Protein AF-A0A838SS34-F1 (afdb_monomer_lite)

Structure (mmCIF, N/CA/C/O backbone):
data_AF-A0A838SS34-F1
#
_entry.id   AF-A0A838SS34-F1
#
loop_
_atom_site.group_PDB
_atom_site.id
_atom_site.type_symbol
_atom_site.label_atom_id
_atom_site.label_alt_id
_atom_site.label_comp_id
_atom_site.label_asym_id
_atom_site.label_entity_id
_atom_site.label_seq_id
_atom_site.pdbx_PDB_ins_code
_atom_site.Cartn_x
_atom_site.Cartn_y
_atom_site.Cartn_z
_atom_site.occupancy
_atom_site.B_iso_or_equiv
_atom_site.auth_seq_id
_atom_site.auth_comp_id
_atom_site.auth_asym_id
_atom_site.auth_atom_id
_atom_site.pdbx_PDB_model_num
ATOM 1 N N . MET A 1 1 ? 22.063 9.577 12.496 1.00 40.38 1 MET A N 1
ATOM 2 C CA . MET A 1 1 ? 21.215 10.720 12.895 1.00 40.38 1 MET A CA 1
ATOM 3 C C . MET A 1 1 ? 19.801 10.181 13.047 1.00 40.38 1 MET A C 1
ATOM 5 O O . MET A 1 1 ? 19.284 9.701 12.046 1.00 40.38 1 MET A O 1
ATOM 9 N N . PRO A 1 2 ? 19.223 10.122 14.256 1.00 40.66 2 PRO A N 1
ATOM 10 C CA . PRO A 1 2 ? 17.866 9.614 14.432 1.00 40.66 2 PRO A CA 1
ATOM 11 C C . PRO A 1 2 ? 16.878 10.600 13.798 1.00 40.66 2 PRO A C 1
ATOM 13 O O . PRO A 1 2 ? 16.943 11.797 14.075 1.00 40.66 2 PRO A O 1
ATOM 16 N N . THR A 1 3 ? 16.008 10.111 12.911 1.00 47.03 3 THR A N 1
ATOM 17 C CA . THR A 1 3 ? 14.923 10.924 12.352 1.00 47.03 3 THR A CA 1
ATOM 18 C C . THR A 1 3 ? 13.922 11.181 13.477 1.00 47.03 3 THR A C 1
ATOM 20 O O . THR A 1 3 ? 13.451 10.245 14.121 1.00 47.03 3 THR A O 1
ATOM 23 N N . ALA A 1 4 ? 13.664 12.447 13.790 1.00 47.94 4 ALA A N 1
ATOM 24 C CA . ALA A 1 4 ? 12.653 12.800 14.774 1.00 47.94 4 ALA A CA 1
ATOM 25 C C . ALA A 1 4 ? 11.271 12.522 14.168 1.00 47.94 4 ALA A C 1
ATOM 27 O O . ALA A 1 4 ? 10.967 13.013 13.080 1.00 47.94 4 ALA A O 1
ATOM 28 N N . ALA A 1 5 ? 10.444 11.739 14.862 1.00 51.06 5 ALA A N 1
ATOM 29 C CA . ALA A 1 5 ? 9.040 11.586 14.508 1.00 51.06 5 ALA A CA 1
ATOM 30 C C . ALA A 1 5 ? 8.363 12.964 14.570 1.00 51.06 5 ALA A C 1
ATOM 32 O O . ALA A 1 5 ? 8.430 13.654 15.590 1.00 51.06 5 ALA A O 1
ATOM 33 N N . VAL A 1 6 ? 7.746 13.383 13.465 1.00 53.22 6 VAL A N 1
ATOM 34 C CA . VAL A 1 6 ? 6.941 14.606 13.427 1.00 53.22 6 VAL A CA 1
ATOM 35 C C . VAL A 1 6 ? 5.694 14.353 14.279 1.00 53.22 6 VAL A C 1
ATOM 37 O O . VAL A 1 6 ? 4.961 13.408 13.984 1.00 53.22 6 VAL A O 1
ATOM 40 N N . PRO A 1 7 ? 5.429 15.145 15.331 1.00 49.28 7 PRO A N 1
ATOM 41 C CA . PRO A 1 7 ? 4.249 14.939 16.153 1.00 49.28 7 PRO A CA 1
ATOM 42 C C . PRO A 1 7 ? 2.997 15.272 15.337 1.00 49.28 7 PRO A C 1
ATOM 44 O O . PRO A 1 7 ? 2.862 16.377 14.805 1.00 49.28 7 PRO A O 1
ATOM 47 N N . VAL A 1 8 ? 2.079 14.309 15.244 1.00 59.44 8 VAL A N 1
ATOM 48 C CA . VAL A 1 8 ? 0.759 14.513 14.643 1.00 59.44 8 VAL A CA 1
ATOM 49 C C . VAL A 1 8 ? -0.031 15.456 15.560 1.00 59.44 8 VAL A C 1
ATOM 51 O O . VAL A 1 8 ? -0.149 15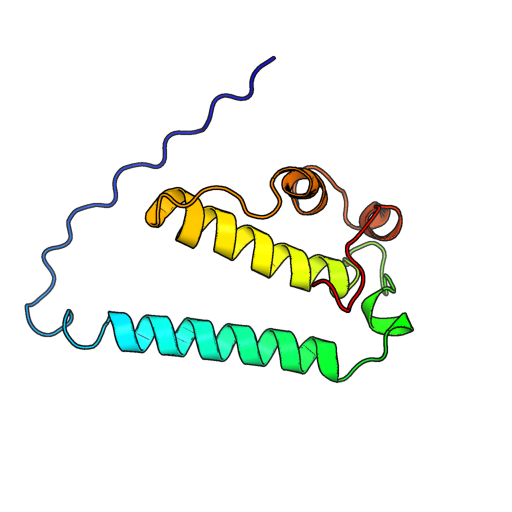.183 16.758 1.00 59.44 8 VAL A O 1
ATOM 54 N N . PRO A 1 9 ? -0.556 16.588 15.058 1.00 51.78 9 PRO A N 1
ATOM 55 C CA . PRO A 1 9 ? -1.379 1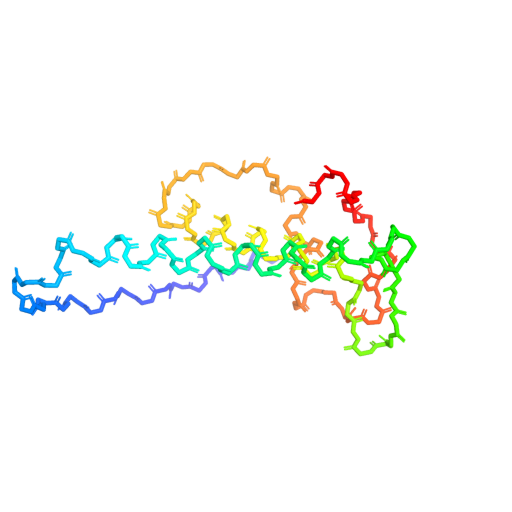7.468 15.873 1.00 51.78 9 PRO A CA 1
ATOM 56 C C . PRO A 1 9 ? -2.641 16.725 16.320 1.00 51.78 9 PRO A C 1
ATOM 58 O O . PRO A 1 9 ? -3.311 16.080 15.512 1.00 51.78 9 PRO A O 1
ATOM 61 N N . ALA A 1 10 ? -2.974 16.832 17.608 1.00 60.84 10 ALA A N 1
ATOM 62 C CA . ALA A 1 10 ? -4.201 16.266 18.153 1.00 60.84 10 ALA A CA 1
ATOM 63 C C . ALA A 1 10 ? -5.412 16.766 17.349 1.00 60.84 10 ALA A C 1
ATOM 65 O O . ALA A 1 10 ? -5.600 17.975 17.175 1.00 60.84 10 ALA A O 1
ATOM 66 N N . ALA A 1 11 ? -6.220 15.830 16.848 1.00 55.34 11 ALA A N 1
ATOM 67 C CA . ALA A 1 11 ? -7.426 16.157 16.102 1.00 55.34 11 ALA A CA 1
ATOM 68 C C . ALA A 1 11 ? -8.358 17.031 16.966 1.00 55.34 11 ALA A C 1
ATOM 70 O O . ALA A 1 11 ? -8.546 16.737 18.152 1.00 55.34 11 ALA A O 1
ATOM 71 N N . PRO A 1 12 ? -8.965 18.095 16.409 1.00 43.94 12 PRO A N 1
ATOM 72 C CA . PRO A 1 12 ? -9.928 18.891 17.152 1.00 43.94 12 PRO A CA 1
ATOM 73 C C . PRO A 1 12 ? -11.112 18.007 17.557 1.00 43.94 12 PRO A C 1
ATOM 75 O O . PRO A 1 12 ? -11.717 17.330 16.722 1.00 43.94 12 PRO A O 1
ATOM 78 N N . SER A 1 13 ? -11.446 18.025 18.850 1.00 60.91 13 SER A N 1
ATOM 79 C CA . SER A 1 13 ? -12.630 17.348 19.375 1.00 60.91 13 SER A CA 1
ATOM 80 C C . SER A 1 13 ? -13.874 17.974 18.749 1.00 60.91 13 SER A C 1
ATOM 82 O O . SER A 1 13 ? -14.281 19.082 19.098 1.00 60.91 13 SER A O 1
ATOM 84 N N . SER A 1 14 ? -14.458 17.276 17.777 1.00 54.59 14 SER A N 1
ATOM 85 C CA . SER A 1 14 ? -15.739 17.644 17.194 1.00 54.59 14 SER A CA 1
ATOM 86 C C . SER A 1 14 ? -16.831 16.874 17.924 1.00 54.59 14 SER A C 1
ATOM 88 O O . SER A 1 14 ? -17.125 15.717 17.630 1.00 54.59 14 SER A O 1
ATOM 90 N N . ALA A 1 15 ? -17.462 17.539 18.890 1.00 55.78 15 ALA A N 1
ATOM 91 C CA . ALA A 1 15 ? -18.788 17.148 19.344 1.00 55.78 15 ALA A CA 1
ATOM 92 C C . ALA A 1 15 ? -19.773 17.358 18.176 1.00 55.78 15 ALA A C 1
ATOM 94 O O . ALA A 1 15 ? -20.372 18.420 18.023 1.00 55.78 15 ALA A O 1
ATOM 95 N N . GLY A 1 16 ? -19.864 16.366 17.288 1.00 53.88 16 GLY A N 1
ATOM 96 C CA . GLY A 1 16 ? -20.852 16.305 16.212 1.00 53.88 16 GLY A CA 1
ATOM 97 C C . GLY A 1 16 ? -22.228 15.866 16.733 1.00 53.88 16 GLY A C 1
ATOM 98 O O . GLY A 1 16 ? -22.310 15.223 17.782 1.00 53.88 16 GLY A O 1
ATOM 99 N N . PRO A 1 17 ? -23.324 16.191 16.020 1.00 47.59 17 PRO A N 1
ATOM 100 C CA . PRO A 1 17 ? -24.684 15.924 16.477 1.00 47.59 17 PRO A CA 1
ATOM 101 C C . PRO A 1 17 ? -24.887 14.428 16.747 1.00 47.59 17 PRO A C 1
ATOM 103 O O . PRO A 1 17 ? -24.478 13.576 15.953 1.00 47.59 17 PRO A O 1
ATOM 106 N N . ALA A 1 18 ? -25.549 14.130 17.868 1.00 51.09 18 ALA A N 1
ATOM 107 C CA . ALA A 1 18 ? -25.671 12.822 18.522 1.00 51.09 18 ALA A CA 1
ATOM 108 C C . ALA A 1 18 ? -26.329 11.681 17.699 1.00 51.09 18 ALA A C 1
ATOM 110 O O . ALA A 1 18 ? -26.605 10.617 18.242 1.00 51.09 18 ALA A O 1
ATOM 111 N N . GLY A 1 19 ? -26.550 11.859 16.391 1.00 49.03 19 GLY A N 1
ATOM 112 C CA . GLY A 1 19 ? -27.040 10.834 15.459 1.00 49.03 19 GLY A CA 1
ATOM 113 C C . GLY A 1 19 ? -25.983 10.251 14.509 1.00 49.03 19 GLY A C 1
ATOM 114 O O . GLY A 1 19 ? -26.249 9.255 13.844 1.00 49.03 19 GLY A O 1
ATOM 115 N N . LEU A 1 20 ? -24.775 10.826 14.429 1.00 55.09 20 LEU A N 1
ATOM 116 C CA . LEU A 1 20 ? -23.718 10.360 13.512 1.00 55.09 20 LEU A CA 1
ATOM 117 C C . LEU A 1 20 ? -22.938 9.141 14.031 1.00 55.09 20 LEU A C 1
ATOM 119 O O . LEU A 1 20 ? -22.366 8.402 13.232 1.00 55.09 20 LEU A O 1
ATOM 123 N N . GLY A 1 21 ? -22.906 8.926 15.349 1.00 58.62 21 GLY A N 1
ATOM 124 C CA . GLY A 1 21 ? -22.008 7.959 15.992 1.00 58.62 21 GLY A CA 1
ATOM 125 C C . GLY A 1 21 ? -22.369 6.487 15.766 1.00 58.62 21 GLY A C 1
ATOM 126 O O . GLY A 1 21 ? -21.467 5.670 15.597 1.00 58.62 21 GLY A O 1
ATOM 127 N N . LEU A 1 22 ? -23.664 6.153 15.701 1.00 59.56 22 LEU A N 1
ATOM 128 C CA . LEU A 1 22 ? -24.134 4.759 15.633 1.00 59.56 22 LEU A CA 1
ATOM 129 C C . LEU A 1 22 ? -23.995 4.112 14.245 1.00 59.56 22 LEU A C 1
ATOM 131 O O . LEU A 1 22 ? -24.081 2.899 14.149 1.00 59.56 22 LEU A O 1
ATOM 135 N N . GLY A 1 23 ? -23.723 4.890 13.190 1.00 88.06 23 GLY A N 1
ATOM 136 C CA . GLY A 1 23 ? -23.487 4.369 11.833 1.00 88.06 23 GLY A CA 1
ATOM 137 C C . GLY A 1 23 ? -22.204 4.879 11.174 1.00 88.06 23 GLY A C 1
ATOM 138 O O . GLY A 1 23 ? -21.959 4.614 9.999 1.00 88.06 23 GLY A O 1
ATOM 139 N N . LEU A 1 24 ? -21.379 5.672 11.868 1.00 94.69 24 LEU A N 1
ATOM 140 C CA . LEU A 1 24 ? -20.111 6.145 11.303 1.00 94.69 24 LEU A CA 1
ATOM 141 C C . LEU A 1 24 ? -19.101 5.004 11.170 1.00 94.69 24 LEU A C 1
ATOM 143 O O . LEU A 1 24 ? -18.498 4.869 10.109 1.00 94.69 24 LEU A O 1
ATOM 147 N N . LYS A 1 25 ? -18.956 4.169 12.207 1.00 92.81 25 LYS A N 1
ATOM 148 C CA . LYS A 1 25 ? -18.042 3.018 12.177 1.00 92.81 25 LYS A CA 1
ATOM 149 C C . LYS A 1 25 ? -18.394 2.058 11.043 1.00 92.81 25 LYS A C 1
ATOM 151 O O . LYS A 1 25 ? -17.517 1.726 10.256 1.00 92.81 25 LYS A O 1
ATOM 156 N N . ASP A 1 26 ? -19.675 1.732 10.881 1.00 95.31 26 ASP A N 1
ATOM 157 C CA . ASP A 1 26 ? -20.143 0.851 9.804 1.00 95.31 26 ASP A CA 1
ATOM 158 C C . ASP A 1 26 ? -19.901 1.448 8.416 1.00 95.31 26 ASP A C 1
ATOM 160 O O . ASP A 1 26 ? -19.476 0.751 7.496 1.00 95.31 26 ASP A O 1
ATOM 164 N N . ARG A 1 27 ? -20.109 2.761 8.247 1.00 96.19 27 ARG A N 1
ATOM 165 C CA . ARG A 1 27 ? -19.805 3.444 6.980 1.00 96.19 27 ARG A CA 1
ATOM 166 C C . ARG A 1 27 ? -18.313 3.439 6.658 1.00 96.19 27 ARG A C 1
ATOM 168 O O . ARG A 1 27 ? -17.965 3.242 5.494 1.00 96.19 27 ARG A O 1
ATOM 175 N N . ILE A 1 28 ? -17.454 3.655 7.657 1.00 95.75 28 ILE A N 1
ATOM 176 C CA . ILE A 1 28 ? -15.994 3.587 7.503 1.00 95.75 28 ILE A CA 1
ATOM 177 C C . ILE A 1 28 ? -15.580 2.158 7.153 1.00 95.75 28 ILE A C 1
ATOM 179 O O . ILE A 1 28 ? -14.902 1.967 6.148 1.00 95.75 28 ILE A O 1
ATOM 183 N N . ALA A 1 29 ? -16.054 1.161 7.905 1.00 96.38 29 ALA A N 1
ATOM 184 C CA . ALA A 1 29 ? -15.772 -0.250 7.654 1.00 96.38 29 ALA A CA 1
ATOM 185 C C . ALA A 1 29 ? -16.201 -0.664 6.240 1.00 96.38 29 ALA A C 1
ATOM 187 O O . ALA A 1 29 ? -15.405 -1.212 5.483 1.00 96.38 29 ALA A O 1
ATOM 188 N N . ALA A 1 30 ? -17.415 -0.300 5.820 1.00 97.50 30 ALA A N 1
ATOM 189 C CA . ALA A 1 30 ? -17.882 -0.547 4.460 1.00 97.50 30 ALA A CA 1
ATOM 190 C C . ALA A 1 30 ? -17.037 0.188 3.403 1.00 97.50 30 ALA A C 1
ATOM 192 O O . ALA A 1 30 ? -16.909 -0.287 2.276 1.00 97.50 30 ALA A O 1
ATOM 193 N N . GLY A 1 31 ? -16.492 1.363 3.725 1.00 98.06 31 GLY A N 1
ATOM 194 C CA . GLY A 1 31 ? -15.563 2.098 2.867 1.00 98.06 31 GLY A CA 1
ATOM 195 C C . GLY A 1 31 ? -14.233 1.372 2.681 1.00 98.06 31 GLY A C 1
ATOM 196 O O . GLY A 1 31 ? -13.814 1.183 1.539 1.00 98.06 31 GLY A O 1
ATOM 197 N N . LEU A 1 32 ? -13.622 0.929 3.782 1.00 98.00 32 LEU A N 1
ATOM 198 C CA . LEU A 1 32 ? -12.376 0.158 3.787 1.00 98.00 32 LEU A CA 1
ATOM 199 C C . LEU A 1 32 ? -12.544 -1.167 3.035 1.00 98.00 32 LEU A C 1
ATOM 201 O O . LEU A 1 32 ? -11.748 -1.466 2.150 1.00 98.00 32 LEU A O 1
ATOM 205 N N . GLU A 1 33 ? -13.640 -1.891 3.273 1.00 98.50 33 GLU A N 1
ATOM 206 C CA . GLU A 1 33 ? -13.951 -3.142 2.569 1.00 98.50 33 GLU A CA 1
ATOM 207 C C . GLU A 1 33 ? -14.108 -2.927 1.054 1.00 98.50 33 GLU A C 1
ATOM 209 O O . GLU A 1 33 ? -13.552 -3.658 0.234 1.00 98.50 33 GLU A O 1
ATOM 214 N N . ARG A 1 34 ? -14.824 -1.869 0.642 1.00 98.50 34 ARG A N 1
ATOM 215 C CA . ARG A 1 34 ? -14.945 -1.529 -0.785 1.00 98.50 34 ARG A CA 1
ATOM 216 C C . ARG A 1 34 ? -13.596 -1.184 -1.410 1.00 98.50 34 ARG A C 1
ATOM 218 O O . ARG A 1 34 ? -13.367 -1.575 -2.554 1.00 98.50 34 ARG A O 1
ATOM 225 N N . ALA A 1 35 ? -12.744 -0.443 -0.701 1.00 98.25 35 ALA A N 1
ATOM 226 C CA . ALA A 1 35 ? -11.409 -0.095 -1.174 1.00 98.25 35 ALA A CA 1
ATOM 227 C C . ALA A 1 35 ? -10.537 -1.348 -1.323 1.00 98.25 35 ALA A C 1
ATOM 229 O O . ALA A 1 35 ? -9.984 -1.559 -2.399 1.00 98.25 35 ALA A O 1
ATOM 230 N N . ARG A 1 36 ? -10.515 -2.225 -0.309 1.00 98.12 36 ARG A N 1
ATOM 231 C CA . ARG A 1 36 ? -9.788 -3.502 -0.331 1.00 98.12 36 ARG A CA 1
ATOM 232 C C . ARG A 1 36 ? -10.203 -4.364 -1.513 1.00 98.12 36 ARG A C 1
ATOM 234 O O . ARG A 1 36 ? -9.363 -4.731 -2.328 1.00 98.12 36 ARG A O 1
ATOM 241 N N . ARG A 1 37 ? -11.505 -4.623 -1.660 1.00 98.19 37 ARG A N 1
ATOM 242 C CA . ARG A 1 37 ? -12.035 -5.428 -2.768 1.00 98.19 37 ARG A CA 1
ATOM 243 C C . ARG A 1 37 ? -11.677 -4.839 -4.127 1.00 98.19 37 ARG A C 1
ATOM 245 O O . ARG A 1 37 ? -11.395 -5.591 -5.053 1.00 98.19 37 ARG A O 1
ATOM 252 N N . ARG A 1 38 ? -11.686 -3.509 -4.264 1.00 98.00 38 ARG A N 1
ATOM 253 C CA . ARG A 1 38 ? -11.284 -2.849 -5.510 1.00 98.00 38 ARG A CA 1
ATOM 254 C C . ARG A 1 38 ? 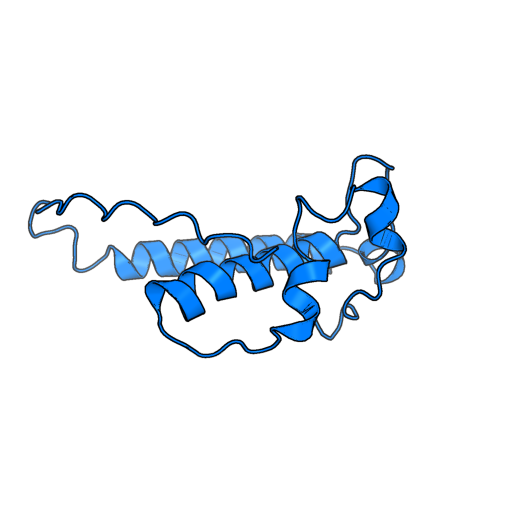-9.798 -3.052 -5.799 1.00 98.00 38 ARG A C 1
ATOM 256 O O . ARG A 1 38 ? -9.483 -3.358 -6.942 1.00 98.00 38 ARG A O 1
ATOM 263 N N . SER A 1 39 ? -8.921 -2.891 -4.807 1.00 96.94 39 SER A N 1
ATOM 264 C CA . SER A 1 39 ? -7.484 -3.141 -4.972 1.00 96.94 39 SER A CA 1
ATOM 265 C C . SER A 1 39 ? -7.226 -4.580 -5.411 1.00 96.94 39 SER A C 1
ATOM 267 O O . SER A 1 39 ? -6.586 -4.768 -6.437 1.00 96.94 39 SER A O 1
ATOM 269 N N . LEU A 1 40 ? -7.833 -5.559 -4.726 1.00 96.31 40 LEU A N 1
ATOM 270 C CA . LEU A 1 40 ? -7.727 -6.978 -5.086 1.00 96.31 40 LEU A CA 1
ATOM 271 C C . LEU A 1 40 ? -8.266 -7.253 -6.494 1.00 96.31 40 LEU A C 1
ATOM 273 O O . LEU A 1 40 ? -7.593 -7.864 -7.306 1.00 96.31 40 LEU A O 1
ATOM 277 N N . THR A 1 41 ? -9.431 -6.703 -6.852 1.00 97.06 41 THR A N 1
ATOM 278 C CA . THR A 1 41 ? -9.985 -6.874 -8.209 1.00 97.06 41 THR A CA 1
ATOM 279 C C . THR A 1 41 ? -9.042 -6.333 -9.288 1.00 97.06 41 THR A C 1
ATOM 281 O O . THR A 1 41 ? -8.950 -6.912 -10.362 1.00 97.06 41 THR A O 1
ATOM 284 N N . LEU A 1 42 ? -8.361 -5.209 -9.040 1.00 95.50 42 LEU A N 1
ATOM 285 C CA . LEU A 1 42 ? -7.429 -4.623 -10.009 1.00 95.50 42 LEU A CA 1
ATOM 286 C C . LEU A 1 42 ? -6.149 -5.450 -10.176 1.00 95.50 42 LEU A C 1
ATOM 288 O O . LEU A 1 42 ? -5.544 -5.390 -11.243 1.00 95.50 42 LEU A O 1
ATOM 292 N N . THR A 1 43 ? -5.742 -6.199 -9.153 1.00 95.38 43 THR A N 1
ATOM 293 C CA . THR A 1 43 ? -4.551 -7.056 -9.184 1.00 95.38 43 THR A CA 1
ATOM 294 C C . THR A 1 43 ? -4.857 -8.489 -9.618 1.00 95.38 43 THR A C 1
ATOM 296 O O . THR A 1 43 ? -4.029 -9.100 -10.278 1.00 95.38 43 THR A O 1
ATOM 299 N N . ASP A 1 44 ? -6.055 -9.002 -9.340 1.00 94.44 44 ASP A N 1
ATOM 300 C CA . ASP A 1 44 ? -6.462 -10.381 -9.659 1.00 94.44 44 ASP A CA 1
ATOM 301 C C . ASP A 1 44 ? -6.783 -10.590 -11.148 1.00 94.44 44 ASP A C 1
ATOM 303 O O . ASP A 1 44 ? -6.851 -11.722 -11.625 1.00 94.44 44 ASP A O 1
ATOM 307 N N . ILE A 1 45 ? -7.011 -9.510 -11.903 1.00 95.25 45 ILE A N 1
ATOM 308 C CA . ILE A 1 45 ? -7.268 -9.581 -13.352 1.00 95.25 45 ILE A CA 1
ATOM 309 C C . ILE A 1 45 ? -5.997 -9.766 -14.191 1.00 95.25 45 ILE A C 1
ATOM 311 O O . ILE A 1 45 ? -6.110 -9.974 -15.400 1.00 95.25 45 ILE A O 1
ATOM 315 N N . VAL A 1 46 ? -4.814 -9.655 -13.583 1.00 95.25 46 VAL A N 1
ATOM 316 C CA . VAL A 1 46 ? -3.521 -9.829 -14.255 1.00 95.25 46 VAL A CA 1
ATOM 317 C C . VAL A 1 46 ? -2.803 -11.070 -13.736 1.00 95.25 46 VAL A C 1
ATOM 319 O O . VAL A 1 46 ? -3.068 -11.547 -12.635 1.00 95.25 46 VAL A O 1
ATOM 322 N N . ASP A 1 47 ? -1.893 -11.614 -14.541 1.00 95.56 47 ASP A N 1
ATOM 323 C CA . ASP A 1 47 ? -1.059 -12.730 -14.113 1.00 95.56 47 ASP A CA 1
ATOM 324 C C . ASP A 1 47 ? 0.142 -12.259 -13.270 1.00 95.56 47 ASP A C 1
ATOM 326 O O . ASP A 1 47 ? 0.419 -11.068 -13.119 1.00 95.56 47 ASP A O 1
ATOM 330 N N . ILE A 1 48 ? 0.866 -13.214 -12.679 1.00 93.88 48 ILE A N 1
ATOM 331 C CA . ILE A 1 48 ? 2.047 -12.930 -11.846 1.00 93.88 48 ILE A CA 1
ATOM 332 C C . ILE A 1 48 ? 3.121 -12.116 -12.604 1.00 93.88 48 ILE A C 1
ATOM 334 O O . ILE A 1 48 ? 3.655 -11.161 -12.023 1.00 93.88 48 ILE A O 1
ATOM 338 N N . PRO A 1 49 ? 3.475 -12.448 -13.865 1.00 95.56 49 PRO A N 1
ATOM 339 C CA . PRO A 1 49 ? 4.378 -11.620 -14.659 1.00 95.56 49 PRO A CA 1
ATOM 340 C C . PRO A 1 49 ? 3.951 -10.155 -14.749 1.00 95.56 49 PRO A C 1
ATOM 342 O O . PRO A 1 49 ? 4.785 -9.277 -14.534 1.00 95.56 49 PRO A O 1
ATOM 345 N N . ASP A 1 50 ? 2.678 -9.874 -15.012 1.00 96.38 50 ASP A N 1
ATOM 346 C CA . ASP A 1 50 ? 2.181 -8.502 -15.107 1.00 96.38 50 ASP A CA 1
ATOM 347 C C . ASP A 1 50 ? 2.105 -7.816 -13.736 1.00 96.38 50 ASP A C 1
ATOM 349 O O . ASP A 1 50 ? 2.442 -6.639 -13.613 1.00 96.38 50 ASP A O 1
ATOM 353 N N . LEU A 1 51 ? 1.780 -8.550 -12.670 1.00 96.12 51 LEU A N 1
ATOM 354 C CA . LEU A 1 51 ? 1.751 -8.003 -11.311 1.00 96.12 51 LEU A CA 1
ATOM 355 C C . LEU A 1 51 ? 3.138 -7.532 -10.830 1.00 96.12 51 LEU A C 1
ATOM 357 O O . LEU A 1 51 ? 3.262 -6.531 -10.116 1.00 96.12 51 LEU A O 1
ATOM 361 N N . THR A 1 52 ? 4.190 -8.246 -11.232 1.00 95.75 52 THR A N 1
ATOM 362 C CA . THR A 1 52 ? 5.587 -7.962 -10.852 1.00 95.75 52 THR A CA 1
ATOM 363 C C . THR A 1 52 ? 6.302 -7.032 -11.837 1.00 95.75 52 THR A C 1
ATOM 365 O O . THR A 1 52 ? 7.358 -6.473 -11.524 1.00 95.75 52 THR A O 1
ATOM 368 N N . ARG A 1 53 ? 5.728 -6.805 -13.022 1.00 96.31 53 ARG A N 1
ATOM 369 C CA . ARG A 1 53 ? 6.313 -5.962 -14.063 1.00 96.31 53 ARG A CA 1
ATOM 370 C C . ARG A 1 53 ? 6.166 -4.477 -13.745 1.00 96.31 53 ARG A C 1
ATOM 372 O O . ARG A 1 53 ? 5.095 -3.967 -13.440 1.00 96.31 53 ARG A O 1
ATOM 379 N N . GLN A 1 54 ? 7.242 -3.727 -13.971 1.00 98.00 54 GLN A N 1
ATOM 380 C CA . GLN A 1 54 ? 7.137 -2.284 -14.168 1.00 98.00 54 GLN A CA 1
ATOM 381 C C . GLN A 1 54 ? 6.783 -1.984 -15.625 1.00 98.00 54 GLN A C 1
ATOM 383 O O . GLN A 1 54 ? 7.607 -2.126 -16.529 1.00 98.00 54 GLN A O 1
ATOM 388 N N . HIS A 1 55 ? 5.550 -1.541 -15.860 1.00 96.94 55 HIS A N 1
ATOM 389 C CA . HIS A 1 55 ? 5.094 -1.189 -17.207 1.00 96.94 55 HIS A CA 1
ATOM 390 C C . HIS A 1 55 ? 5.719 0.113 -17.731 1.00 96.94 55 HIS A C 1
ATOM 392 O O . HIS A 1 55 ? 5.852 0.289 -18.940 1.00 96.94 55 HIS A O 1
ATOM 398 N N . SER A 1 56 ? 6.118 1.022 -16.836 1.00 98.06 56 SER A N 1
ATOM 399 C CA . SER A 1 56 ? 6.748 2.301 -17.173 1.00 98.06 56 SER A CA 1
ATOM 400 C C . SER A 1 56 ? 7.673 2.771 -16.043 1.00 98.06 56 SER A C 1
ATOM 402 O O . SER A 1 56 ? 7.308 2.589 -14.882 1.00 98.06 56 SER A O 1
ATOM 404 N N . PRO A 1 57 ? 8.810 3.447 -16.319 1.00 97.38 57 PRO A N 1
ATOM 405 C CA . PRO A 1 57 ? 9.721 3.952 -15.280 1.00 97.38 57 PRO A CA 1
ATOM 406 C C . PRO A 1 57 ? 9.085 4.920 -14.267 1.00 97.38 57 PRO A C 1
ATOM 408 O O . PRO A 1 57 ? 9.649 5.177 -13.202 1.00 97.38 57 PRO A O 1
ATOM 411 N N . ILE A 1 58 ? 7.922 5.490 -14.601 1.00 97.69 58 ILE A N 1
ATOM 412 C CA . ILE A 1 58 ? 7.148 6.372 -13.717 1.00 97.69 58 ILE A CA 1
ATOM 413 C C . ILE A 1 58 ? 6.079 5.633 -12.900 1.00 97.69 58 ILE A C 1
ATOM 415 O O . ILE A 1 58 ? 5.329 6.286 -12.180 1.00 97.69 58 ILE A O 1
ATOM 419 N N . MET A 1 59 ? 5.994 4.305 -12.995 1.00 97.88 59 MET A N 1
ATOM 420 C CA . MET A 1 59 ? 5.041 3.456 -12.271 1.00 97.88 59 MET A CA 1
ATOM 421 C C . MET A 1 59 ? 5.774 2.478 -11.352 1.00 97.88 59 MET A C 1
ATOM 423 O O . MET A 1 59 ? 6.914 2.101 -11.621 1.00 97.88 59 MET A O 1
ATOM 427 N N . SER A 1 60 ? 5.123 2.056 -10.272 1.00 98.00 60 SER A N 1
ATOM 428 C CA . SER A 1 60 ? 5.549 0.873 -9.520 1.00 98.00 60 SER A CA 1
ATOM 429 C C . SER A 1 60 ? 5.110 -0.402 -10.256 1.00 98.00 60 SER A C 1
ATOM 431 O O . SER A 1 60 ? 4.173 -0.343 -11.056 1.00 98.00 60 SER A O 1
ATOM 433 N N . PRO A 1 61 ? 5.722 -1.562 -9.965 1.00 97.44 61 PRO A N 1
ATOM 434 C CA . PRO A 1 61 ? 5.024 -2.841 -10.078 1.00 97.44 61 PRO A CA 1
ATOM 435 C C . PRO A 1 61 ? 3.734 -2.833 -9.251 1.00 97.44 61 PRO A C 1
ATOM 437 O O . PRO A 1 61 ? 3.720 -2.274 -8.152 1.00 97.44 61 PRO A O 1
ATOM 440 N N . LEU A 1 62 ? 2.677 -3.487 -9.732 1.00 97.12 62 LEU A N 1
ATOM 441 C CA . LEU A 1 62 ? 1.394 -3.536 -9.021 1.00 97.12 62 LEU A CA 1
ATOM 442 C C . LEU A 1 62 ? 1.517 -4.237 -7.661 1.00 97.12 62 LEU A C 1
ATOM 444 O O . LEU A 1 62 ? 0.908 -3.793 -6.691 1.00 97.12 62 LEU A O 1
ATOM 448 N N . VAL A 1 63 ? 2.367 -5.266 -7.567 1.00 96.88 63 VAL A N 1
ATOM 449 C CA . VAL A 1 63 ? 2.673 -5.956 -6.301 1.00 96.88 63 VAL A CA 1
ATOM 450 C C . VAL A 1 63 ? 3.259 -5.003 -5.248 1.00 96.88 63 VAL A C 1
ATOM 452 O O . VAL A 1 63 ? 2.946 -5.118 -4.067 1.00 96.88 63 VAL A O 1
ATOM 455 N N . TRP A 1 64 ? 4.045 -4.001 -5.670 1.00 97.75 64 TRP A N 1
ATOM 456 C CA . TRP A 1 64 ? 4.574 -2.981 -4.759 1.00 97.75 64 TRP A CA 1
ATOM 457 C C . TRP A 1 64 ? 3.453 -2.080 -4.243 1.00 97.75 64 TRP A C 1
ATOM 459 O O . TRP A 1 64 ? 3.398 -1.801 -3.050 1.00 97.75 64 TRP A O 1
ATOM 469 N N . ASP A 1 65 ? 2.556 -1.630 -5.127 1.00 97.31 65 ASP A N 1
ATOM 470 C CA . ASP A 1 65 ? 1.447 -0.753 -4.738 1.00 97.31 65 ASP A CA 1
ATOM 471 C C . ASP A 1 65 ? 0.458 -1.485 -3.807 1.00 97.31 65 ASP A C 1
ATOM 473 O O . ASP A 1 65 ? -0.025 -0.885 -2.846 1.00 97.31 65 ASP A O 1
ATOM 477 N N . LEU A 1 66 ? 0.194 -2.778 -4.038 1.00 97.12 66 LEU A N 1
ATOM 478 C CA . LEU A 1 66 ? -0.670 -3.596 -3.177 1.00 97.12 66 LEU A CA 1
ATOM 479 C C . LEU A 1 66 ? -0.090 -3.738 -1.762 1.00 97.12 66 LEU A C 1
ATOM 481 O O . LEU A 1 66 ? -0.767 -3.409 -0.785 1.00 97.12 66 LEU A O 1
ATOM 485 N N . ALA A 1 67 ? 1.179 -4.139 -1.655 1.00 96.25 67 ALA A N 1
ATOM 486 C CA . ALA A 1 67 ? 1.872 -4.246 -0.374 1.00 96.25 67 ALA A CA 1
ATOM 487 C C . ALA A 1 67 ? 2.004 -2.886 0.332 1.00 96.25 67 ALA A C 1
ATOM 489 O O . ALA A 1 67 ? 1.814 -2.792 1.543 1.00 96.25 67 ALA A O 1
ATOM 490 N N . HIS A 1 68 ? 2.247 -1.808 -0.422 1.00 97.25 68 HIS A N 1
ATOM 491 C CA . HIS A 1 68 ? 2.287 -0.446 0.111 1.00 97.25 68 HIS A CA 1
ATOM 492 C C . HIS A 1 68 ? 0.953 -0.026 0.739 1.00 97.25 68 HIS A C 1
ATOM 494 O O . HIS A 1 68 ? 0.947 0.575 1.812 1.00 97.25 68 HIS A O 1
ATOM 500 N N . VAL A 1 69 ? -0.184 -0.356 0.116 1.00 97.00 69 VAL A N 1
ATOM 501 C CA . VAL A 1 69 ? -1.510 -0.088 0.700 1.00 97.00 69 VAL A CA 1
ATOM 502 C C . VAL A 1 69 ? -1.685 -0.834 2.024 1.00 97.00 69 VAL A C 1
ATOM 504 O O . VAL A 1 69 ? -2.139 -0.229 2.995 1.00 97.00 69 VAL A O 1
ATOM 507 N N . GLY A 1 70 ? -1.298 -2.112 2.082 1.00 95.06 70 GLY A N 1
ATOM 508 C CA . GLY A 1 70 ? -1.349 -2.910 3.310 1.00 95.06 70 GLY A CA 1
ATOM 509 C C . GLY A 1 70 ? -0.457 -2.347 4.418 1.00 95.06 70 GLY A C 1
ATOM 510 O O . GLY A 1 70 ? -0.923 -2.147 5.539 1.00 95.06 70 GLY A O 1
ATOM 511 N N . ASN A 1 71 ? 0.792 -2.007 4.090 1.00 96.38 71 ASN A N 1
ATOM 512 C CA . ASN A 1 71 ? 1.746 -1.426 5.033 1.00 96.38 71 ASN A CA 1
ATOM 513 C C . ASN A 1 71 ? 1.262 -0.072 5.583 1.00 96.38 71 ASN A C 1
ATOM 515 O O . ASN A 1 71 ? 1.323 0.157 6.787 1.00 96.38 71 ASN A O 1
ATOM 519 N N . GLN A 1 72 ? 0.686 0.796 4.742 1.00 97.12 72 GLN A N 1
ATOM 520 C CA . GLN A 1 72 ? 0.110 2.066 5.200 1.00 97.12 72 GLN A CA 1
ATOM 521 C C . GLN A 1 72 ? -1.123 1.866 6.090 1.00 97.12 72 GLN A C 1
ATOM 523 O O . GLN A 1 72 ? -1.283 2.568 7.088 1.00 97.12 72 GLN A O 1
ATOM 528 N N . GLU A 1 73 ? -2.003 0.918 5.761 1.00 97.00 73 GLU A N 1
ATOM 529 C CA . GLU A 1 73 ? -3.148 0.600 6.619 1.00 97.00 73 GLU A CA 1
ATOM 530 C C . GLU A 1 73 ? -2.686 0.110 7.999 1.00 97.00 73 GLU A C 1
ATOM 532 O O . GLU A 1 73 ? -3.209 0.555 9.023 1.00 97.00 73 GLU A O 1
ATOM 537 N N . GLU A 1 74 ? -1.671 -0.752 8.039 1.00 96.75 74 GLU A N 1
ATOM 538 C CA . GLU A 1 74 ? -1.081 -1.247 9.279 1.00 96.75 74 GLU A CA 1
ATOM 539 C C . GLU A 1 74 ? -0.457 -0.113 10.105 1.00 96.75 74 GLU A C 1
ATOM 541 O O . GLU A 1 74 ? -0.805 0.047 11.278 1.00 96.75 74 GLU A O 1
ATOM 546 N N . LEU A 1 75 ? 0.415 0.700 9.496 1.00 96.69 75 LEU A N 1
ATOM 547 C CA . LEU A 1 75 ? 1.110 1.808 10.157 1.00 96.69 75 LEU A CA 1
ATOM 548 C C . LEU A 1 75 ? 0.128 2.767 10.839 1.00 96.69 75 LEU A C 1
ATOM 550 O O . LEU A 1 75 ? 0.287 3.075 12.020 1.00 96.69 75 LEU A O 1
ATOM 554 N N . TRP A 1 76 ? -0.909 3.206 10.125 1.00 97.25 76 TRP A N 1
ATOM 555 C CA . TRP A 1 76 ? -1.810 4.242 10.633 1.00 97.25 76 TRP A CA 1
ATOM 556 C C . TRP A 1 76 ? -2.962 3.694 11.470 1.00 97.25 76 TRP A C 1
ATOM 558 O O . TRP A 1 76 ? -3.310 4.270 12.499 1.00 97.25 76 TRP A O 1
ATOM 568 N N . LEU A 1 77 ? -3.595 2.597 11.050 1.00 96.69 77 LEU A N 1
ATOM 569 C CA . LEU A 1 77 ? -4.797 2.113 11.732 1.00 96.69 77 LEU A CA 1
ATOM 570 C C . LEU A 1 77 ? -4.468 1.132 12.849 1.00 96.69 77 LEU A C 1
ATOM 572 O O . LEU A 1 77 ? -5.097 1.184 13.905 1.00 96.69 77 LEU A O 1
ATOM 576 N N . LEU A 1 78 ? -3.511 0.229 12.628 1.00 96.44 78 LEU A N 1
ATOM 577 C CA . LEU A 1 78 ? -3.204 -0.828 13.590 1.00 96.44 78 LEU A CA 1
ATOM 578 C C . LEU A 1 78 ? -2.157 -0.385 14.604 1.00 96.44 78 LEU A C 1
ATOM 580 O O . LEU A 1 78 ? -2.363 -0.615 15.793 1.00 96.44 78 LEU A O 1
ATOM 584 N N . ARG A 1 79 ? -1.072 0.256 14.161 1.00 96.75 79 ARG A N 1
ATOM 585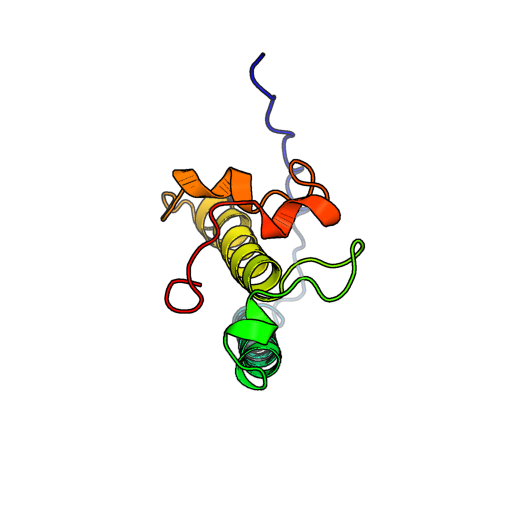 C CA . ARG A 1 79 ? 0.021 0.675 15.047 1.00 96.75 79 ARG A CA 1
ATOM 586 C C . ARG A 1 79 ? -0.282 2.016 15.713 1.00 96.75 79 ARG A C 1
ATOM 588 O O . ARG A 1 79 ? -0.419 2.052 16.930 1.00 96.75 79 ARG A O 1
ATOM 595 N N . ASP A 1 80 ? -0.457 3.086 14.937 1.00 96.94 80 ASP A N 1
ATOM 596 C CA . ASP A 1 80 ? -0.659 4.440 15.479 1.00 96.94 80 ASP A CA 1
ATOM 597 C C . ASP A 1 80 ? -1.983 4.568 16.256 1.00 96.94 80 ASP A C 1
ATOM 599 O O . ASP A 1 80 ? -1.985 4.794 17.465 1.00 96.94 80 ASP A O 1
ATOM 603 N N . VAL A 1 81 ? -3.127 4.338 15.602 1.00 96.44 81 VAL A N 1
ATOM 604 C CA . VAL A 1 81 ? -4.442 4.433 16.269 1.00 96.44 81 VAL A CA 1
ATOM 605 C C . VAL A 1 81 ? -4.743 3.213 17.148 1.00 96.44 81 VAL A C 1
ATOM 607 O O . VAL A 1 81 ? -5.369 3.343 18.202 1.00 96.44 81 VAL A O 1
ATOM 610 N N . GLY A 1 82 ? -4.350 2.019 16.704 1.00 96.00 82 GLY A N 1
ATOM 611 C CA . GLY A 1 82 ? -4.708 0.753 17.345 1.00 96.00 82 GLY A CA 1
ATOM 612 C C . GLY A 1 82 ? -3.749 0.279 18.439 1.00 96.00 82 GLY A C 1
ATOM 613 O O . GLY A 1 82 ? -4.102 -0.650 19.167 1.00 96.00 82 GLY A O 1
ATOM 614 N N . GLY A 1 83 ? -2.559 0.876 18.562 1.00 96.75 83 GLY A N 1
ATOM 615 C CA . GLY A 1 83 ? -1.544 0.497 19.550 1.00 96.75 83 GLY A CA 1
ATOM 616 C C . GLY A 1 83 ? -1.026 -0.939 19.409 1.00 96.75 83 GLY A C 1
ATOM 617 O O . GLY A 1 83 ? -0.596 -1.527 20.400 1.00 96.75 83 GLY A O 1
ATOM 618 N N . ARG A 1 84 ? -1.132 -1.548 18.221 1.00 97.25 84 ARG A N 1
ATOM 619 C CA . ARG A 1 84 ? -0.656 -2.914 17.962 1.00 97.25 84 ARG A CA 1
ATOM 620 C C . ARG A 1 84 ? 0.822 -2.915 17.586 1.00 97.25 84 ARG A C 1
ATOM 622 O O . ARG A 1 84 ? 1.299 -1.998 16.922 1.00 97.25 84 ARG A O 1
ATOM 629 N N . GLU A 1 85 ? 1.510 -3.990 17.958 1.00 96.19 85 GLU A N 1
ATOM 630 C CA . GLU A 1 85 ? 2.882 -4.235 17.512 1.00 96.19 85 GLU A CA 1
ATOM 631 C C . GLU A 1 85 ? 2.949 -4.455 15.989 1.00 96.19 85 GLU A C 1
ATOM 633 O O . GLU A 1 85 ? 2.011 -5.034 15.421 1.00 96.19 85 GLU A O 1
ATOM 638 N N . PRO A 1 86 ? 4.047 -4.031 15.334 1.00 93.75 86 PRO A N 1
ATOM 639 C CA . PRO A 1 86 ? 4.315 -4.331 13.933 1.00 93.75 86 PRO A CA 1
ATOM 640 C C . PRO A 1 86 ? 4.255 -5.826 13.607 1.00 93.75 86 PRO A C 1
ATOM 642 O O . PRO A 1 86 ? 4.821 -6.645 14.329 1.00 93.75 86 PRO A O 1
ATOM 645 N N . LEU A 1 87 ? 3.634 -6.175 12.480 1.00 90.88 87 LEU A N 1
ATOM 646 C CA . LEU A 1 87 ? 3.658 -7.535 11.937 1.00 90.88 87 LEU A CA 1
ATOM 647 C C . LEU A 1 87 ? 4.967 -7.825 11.195 1.00 90.88 87 LEU A C 1
ATOM 649 O O . LEU A 1 87 ? 5.568 -8.869 11.426 1.00 90.88 87 LEU A O 1
ATOM 653 N N . HIS A 1 88 ? 5.404 -6.893 10.342 1.00 89.69 88 HIS A N 1
ATOM 654 C CA . HIS A 1 88 ? 6.6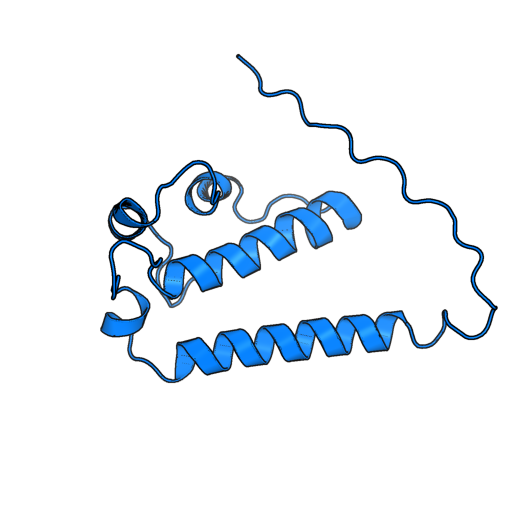18 -7.009 9.528 1.00 89.69 88 HIS A CA 1
ATOM 655 C C . HIS A 1 88 ? 7.381 -5.679 9.487 1.00 89.69 88 HIS A C 1
ATOM 657 O O . HIS A 1 88 ? 7.441 -4.998 8.464 1.00 89.69 88 HIS A O 1
ATOM 663 N N . GLN A 1 89 ? 7.952 -5.261 10.618 1.00 93.75 89 GLN A N 1
ATOM 664 C CA . GLN A 1 89 ? 8.704 -4.001 10.684 1.00 93.75 89 GLN A CA 1
ATOM 665 C C . GLN A 1 89 ? 9.933 -3.999 9.756 1.00 93.75 89 GLN A C 1
ATOM 667 O O . GLN A 1 89 ? 10.352 -2.959 9.255 1.00 93.75 89 GLN A O 1
ATOM 672 N N . GLU A 1 90 ? 10.520 -5.169 9.514 1.00 94.38 90 GLU A N 1
ATOM 673 C CA . GLU A 1 90 ? 11.724 -5.361 8.710 1.00 94.38 90 GLU A CA 1
ATOM 674 C C . GLU A 1 90 ? 11.548 -5.013 7.226 1.00 94.38 90 GLU A C 1
ATOM 676 O O . GLU A 1 90 ? 12.547 -4.788 6.542 1.00 94.38 90 GLU A O 1
ATOM 681 N N . ILE A 1 91 ? 10.305 -4.937 6.734 1.00 93.19 91 ILE A N 1
ATOM 682 C CA . ILE A 1 91 ? 9.997 -4.595 5.337 1.00 93.19 91 ILE A CA 1
ATOM 683 C C . ILE A 1 91 ? 9.376 -3.203 5.164 1.00 93.19 91 ILE A C 1
ATOM 685 O O . ILE A 1 91 ? 9.166 -2.799 4.022 1.00 93.19 91 ILE A O 1
ATOM 689 N N . ASP A 1 92 ? 9.122 -2.450 6.245 1.00 95.12 92 ASP A N 1
ATOM 690 C CA . ASP A 1 92 ? 8.515 -1.104 6.182 1.00 95.12 92 ASP A CA 1
ATOM 691 C C . ASP A 1 92 ? 9.272 -0.192 5.200 1.00 95.12 92 ASP A C 1
ATOM 693 O O . ASP A 1 92 ? 8.683 0.497 4.367 1.00 95.12 92 ASP A O 1
ATOM 697 N N . ASP A 1 93 ? 10.604 -0.248 5.247 1.00 95.38 93 ASP A N 1
ATOM 698 C CA . ASP A 1 93 ? 11.469 0.575 4.406 1.00 95.38 93 ASP A CA 1
ATOM 699 C C . ASP A 1 93 ? 11.281 0.295 2.909 1.00 95.38 93 ASP A C 1
ATOM 701 O O . ASP A 1 93 ? 11.310 1.239 2.120 1.00 95.38 93 ASP A O 1
ATOM 705 N N . LEU A 1 94 ? 11.007 -0.958 2.519 1.00 96.50 94 LEU A N 1
ATOM 706 C CA . LEU A 1 94 ? 10.791 -1.347 1.118 1.00 96.50 94 LEU A CA 1
ATOM 707 C C . LEU A 1 94 ? 9.561 -0.664 0.511 1.00 96.50 94 LEU A C 1
ATOM 709 O O . LEU A 1 94 ? 9.512 -0.430 -0.704 1.00 96.50 94 LEU A O 1
ATOM 713 N N . TYR A 1 95 ? 8.580 -0.335 1.352 1.00 96.62 95 TYR A N 1
ATOM 714 C CA . TYR A 1 95 ? 7.307 0.260 0.960 1.00 96.62 95 TYR A CA 1
ATOM 715 C C . TYR A 1 95 ? 7.215 1.753 1.289 1.00 96.62 95 TYR A C 1
ATOM 717 O O . TYR A 1 95 ? 6.172 2.367 1.067 1.00 96.62 95 TYR A O 1
ATOM 725 N N . ASP A 1 96 ? 8.306 2.391 1.714 1.00 95.94 96 ASP A N 1
ATOM 726 C CA . ASP A 1 96 ? 8.365 3.844 1.850 1.00 95.94 96 ASP A CA 1
ATOM 727 C C . ASP A 1 96 ? 8.508 4.511 0.467 1.00 95.94 96 ASP A C 1
ATOM 729 O O . ASP A 1 96 ? 9.526 4.416 -0.231 1.00 95.94 96 ASP A O 1
ATOM 733 N N . ALA A 1 97 ? 7.465 5.243 0.068 1.00 95.56 97 ALA A N 1
ATOM 734 C CA . ALA A 1 97 ? 7.407 5.916 -1.223 1.00 95.56 97 ALA A CA 1
ATOM 735 C C . ALA A 1 97 ? 8.468 7.019 -1.404 1.00 95.56 97 ALA A C 1
ATOM 737 O O . ALA A 1 97 ? 8.764 7.370 -2.551 1.00 95.56 97 ALA A O 1
ATOM 738 N N . PHE A 1 98 ? 9.023 7.561 -0.315 1.00 95.88 98 PHE A N 1
ATOM 739 C CA . PHE A 1 98 ? 10.054 8.599 -0.336 1.00 95.88 98 PHE A CA 1
ATOM 740 C C . PHE A 1 98 ? 11.472 8.027 -0.405 1.00 95.88 98 PHE A C 1
ATOM 742 O O . PHE A 1 98 ? 12.363 8.704 -0.918 1.00 95.88 98 PHE A O 1
ATOM 749 N N . LYS A 1 99 ? 11.691 6.795 0.072 1.00 95.44 99 LYS A N 1
ATOM 750 C CA . LYS A 1 99 ? 13.014 6.144 0.063 1.00 95.44 99 LYS A CA 1
ATOM 751 C C . LYS A 1 99 ? 13.369 5.527 -1.286 1.00 95.44 99 LYS A C 1
ATOM 753 O O . LYS A 1 99 ? 14.537 5.536 -1.664 1.00 95.44 99 LYS A O 1
ATOM 758 N N . HIS A 1 100 ? 12.376 5.022 -2.020 1.00 95.88 100 HIS A N 1
ATOM 759 C CA . HIS A 1 100 ? 12.608 4.258 -3.248 1.00 95.88 100 HIS A CA 1
ATOM 760 C C . HIS A 1 100 ? 11.966 4.913 -4.486 1.00 95.88 100 HIS A C 1
ATOM 762 O O . HIS A 1 100 ? 10.736 4.852 -4.664 1.00 95.88 100 HIS A O 1
ATOM 768 N N . PRO A 1 101 ? 12.776 5.515 -5.389 1.00 96.81 101 PRO A N 1
ATOM 769 C CA . PRO A 1 101 ? 12.307 6.033 -6.670 1.00 96.81 101 PRO A CA 1
ATOM 770 C C . PRO A 1 101 ? 11.568 4.963 -7.475 1.00 96.81 101 PRO A C 1
ATOM 772 O O . PRO A 1 101 ? 11.998 3.814 -7.537 1.00 96.81 101 PRO A O 1
ATOM 775 N N . ARG A 1 102 ? 10.480 5.336 -8.164 1.00 97.88 102 ARG A N 1
ATOM 776 C CA . ARG A 1 102 ? 9.637 4.372 -8.903 1.00 97.88 102 ARG A CA 1
ATOM 777 C C . ARG A 1 102 ? 10.423 3.476 -9.858 1.00 97.88 102 ARG A C 1
ATOM 779 O O . ARG A 1 102 ? 10.218 2.268 -9.856 1.00 97.88 102 ARG A O 1
ATOM 786 N N . ARG A 1 103 ? 11.370 4.056 -10.600 1.00 97.69 103 ARG A N 1
ATOM 787 C CA . ARG A 1 103 ? 12.247 3.349 -11.548 1.00 97.69 103 ARG A CA 1
ATOM 788 C C . ARG A 1 103 ? 13.072 2.209 -10.923 1.00 97.69 103 ARG A C 1
ATOM 790 O O . ARG A 1 103 ? 13.464 1.305 -11.640 1.00 97.69 103 ARG A O 1
ATOM 797 N N . GLU A 1 104 ? 13.337 2.258 -9.618 1.00 96.31 104 GLU A N 1
ATOM 798 C CA . GLU A 1 104 ? 14.181 1.292 -8.897 1.00 96.31 104 GLU A CA 1
ATOM 799 C C . GLU A 1 104 ? 13.368 0.227 -8.149 1.00 96.31 104 GLU A C 1
ATOM 801 O O . GLU A 1 104 ? 13.910 -0.815 -7.789 1.00 96.31 104 GLU A O 1
ATOM 806 N N . ARG A 1 105 ? 12.059 0.438 -7.952 1.00 97.12 105 ARG A N 1
ATOM 807 C CA . ARG A 1 105 ? 11.180 -0.481 -7.203 1.00 97.12 105 ARG A CA 1
ATOM 808 C C . ARG A 1 105 ? 11.209 -1.941 -7.682 1.00 97.12 105 ARG A C 1
ATOM 810 O O . ARG A 1 105 ? 11.149 -2.808 -6.818 1.00 97.12 105 ARG A O 1
ATOM 817 N N . PRO A 1 106 ? 11.351 -2.258 -8.986 1.00 95.19 106 PRO A N 1
ATOM 818 C CA . PRO A 1 106 ? 11.459 -3.651 -9.440 1.00 95.19 106 PRO A CA 1
ATOM 819 C C . PRO A 1 106 ? 12.714 -4.388 -8.958 1.00 95.19 106 PRO A C 1
ATOM 821 O O . PRO A 1 106 ? 12.772 -5.607 -9.056 1.00 95.19 106 PRO A O 1
ATOM 824 N N . MET A 1 107 ? 13.736 -3.660 -8.499 1.00 95.00 107 MET A N 1
ATOM 825 C CA . MET A 1 107 ? 15.011 -4.226 -8.045 1.00 95.00 107 MET A CA 1
ATOM 826 C C . MET A 1 107 ? 15.024 -4.522 -6.541 1.00 95.00 107 MET A C 1
ATOM 828 O O . MET A 1 107 ? 16.002 -5.067 -6.032 1.00 95.00 107 MET A O 1
A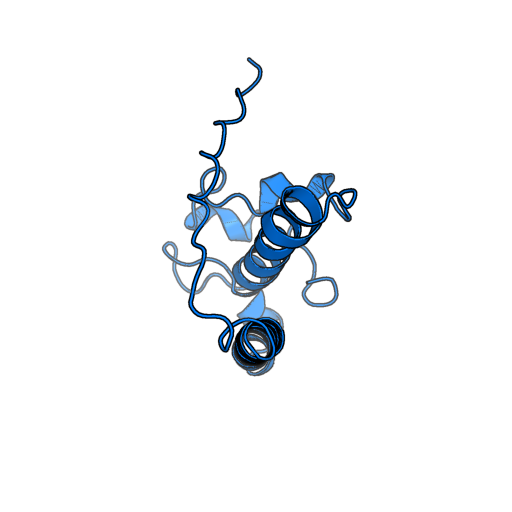TOM 832 N N . LEU A 1 108 ? 13.974 -4.124 -5.821 1.00 95.44 108 LEU A N 1
ATOM 833 C CA . LEU A 1 108 ? 13.845 -4.368 -4.392 1.00 95.44 108 LEU A CA 1
ATOM 834 C C . LEU A 1 108 ? 13.479 -5.839 -4.128 1.00 95.44 108 LEU A C 1
ATOM 836 O O . LEU A 1 108 ? 12.824 -6.468 -4.963 1.00 95.44 108 LEU A O 1
ATOM 840 N N . PRO A 1 109 ? 13.845 -6.392 -2.961 1.00 94.25 109 PRO A N 1
ATOM 841 C CA . PRO A 1 109 ? 13.424 -7.726 -2.541 1.00 94.25 109 PRO A CA 1
ATOM 842 C C . PRO A 1 109 ? 11.955 -7.704 -2.079 1.00 94.25 109 PRO A C 1
ATOM 844 O O . PRO A 1 109 ? 11.670 -7.779 -0.888 1.00 94.25 109 PRO A O 1
ATOM 847 N N . LEU A 1 110 ? 11.027 -7.523 -3.021 1.00 92.31 110 LEU A N 1
ATOM 848 C CA . LEU A 1 110 ? 9.592 -7.413 -2.740 1.00 92.31 110 LEU A CA 1
ATOM 849 C C . LEU A 1 110 ? 9.001 -8.731 -2.232 1.00 92.31 110 LEU A C 1
ATOM 851 O O . LEU A 1 110 ? 9.502 -9.812 -2.549 1.00 92.31 110 LEU A O 1
ATOM 855 N N . LEU A 1 111 ? 7.897 -8.622 -1.488 1.00 89.75 111 LEU A N 1
ATOM 856 C CA . LEU A 1 111 ? 7.057 -9.770 -1.150 1.00 89.75 111 LEU A CA 1
ATOM 857 C C . LEU A 1 111 ? 6.589 -10.478 -2.426 1.00 89.75 111 LEU A C 1
ATOM 859 O O . LEU A 1 111 ? 6.365 -9.844 -3.465 1.00 89.75 111 LEU A O 1
ATOM 863 N N . SER A 1 112 ? 6.438 -11.800 -2.346 1.00 88.06 112 SER A N 1
ATOM 864 C CA . SER A 1 112 ? 5.835 -12.544 -3.444 1.00 88.06 112 SER A CA 1
ATOM 865 C C . SER A 1 112 ? 4.346 -12.192 -3.548 1.00 88.06 112 SER A C 1
ATOM 867 O O . SER A 1 112 ? 3.743 -11.825 -2.540 1.00 88.06 112 SER A O 1
ATOM 869 N N . PRO A 1 113 ? 3.708 -12.351 -4.720 1.00 85.12 113 PRO A N 1
ATOM 870 C CA . PRO A 1 113 ? 2.265 -12.141 -4.859 1.00 85.12 113 PRO A CA 1
ATOM 871 C C . PRO A 1 113 ? 1.396 -12.953 -3.886 1.00 85.12 113 PRO A C 1
ATOM 873 O O . PRO A 1 113 ? 0.248 -12.597 -3.660 1.00 85.12 113 PRO A O 1
ATOM 876 N N . ALA A 1 114 ? 1.912 -14.063 -3.348 1.00 85.12 114 ALA A N 1
ATOM 877 C CA . ALA A 1 114 ? 1.201 -14.874 -2.360 1.00 85.12 114 ALA A CA 1
ATOM 878 C C . ALA A 1 114 ? 1.334 -14.330 -0.926 1.00 85.12 114 ALA A C 1
ATOM 880 O O . ALA A 1 114 ? 0.554 -14.723 -0.060 1.00 85.12 114 ALA A O 1
ATOM 881 N N . ASP A 1 115 ? 2.314 -13.455 -0.687 1.00 81.44 115 ASP A N 1
ATOM 882 C CA . ASP A 1 115 ? 2.625 -12.870 0.619 1.00 81.44 115 ASP A CA 1
ATOM 883 C C . ASP A 1 115 ? 2.163 -11.402 0.738 1.00 81.44 115 ASP A C 1
ATOM 885 O O . ASP A 1 115 ? 2.284 -10.817 1.815 1.00 81.44 115 ASP A O 1
ATOM 889 N N . THR A 1 116 ? 1.667 -10.800 -0.353 1.00 69.19 116 THR A N 1
ATOM 890 C CA . THR A 1 116 ? 1.031 -9.467 -0.381 1.00 69.19 116 THR A CA 1
ATOM 891 C C . THR A 1 116 ? -0.458 -9.530 -0.097 1.00 69.19 116 THR A C 1
ATOM 893 O O . THR A 1 116 ? -0.942 -8.688 0.693 1.00 69.19 116 THR A O 1
#

Foldseek 3Di:
DDDDDDDDPDDPDDPDPPPCPVCVVVVVVVVVVVVLVVLCVVQVVDDQCQQLDDPDLQAARSLLVNVLVVLVCCVPPCVVVVVDDDPCPVCSQLNPPVNDRRNCNSVDPGDGPVRD

Radius of gyration: 17.42 Å; chains: 1; bounding box: 48×34×37 Å

Sequence (116 aa):
MPTAAVPVPAAPSSAGPAGLGLGLKDRIAAGLERARRRSLTLTDIVDIPDLTRQHSPIMSPLVWDLAHVGNQEELWLLRDVGGREPLHQEIDDLYDAFKHPRRERPMLPLLSPADT

pLDDT: mean 87.1, std 17.48, range [40.38, 98.5]

Secondary structure (DSSP, 8-state):
-PPPPPPPPPPP-----TTSHHHHHHHHHHHHHHHHHHHHHHHHTS-HHHHH--SSTTS--HHHHHHHHHHHHIIIIIIITT-PPPS-GGGGGGG-TTTS-GGGGGGS-PPPTTT-